Protein AF-A0A9J6E191-F1 (afdb_monomer)

Sequence (67 aa):
MKGLLRRLHKYPIDLKRAADSTSKIKSVSKYFDGAHSYDDICAKTGMSYKELDDILDKDPNVCVCWK

Nearest PDB structures (foldseek):
  8fw5-assembly1_C  TM=7.892E-01  e=3.234E-01  Homo sapiens
  3f59-assembly3_C  TM=1.868E-01  e=4.434E+00  Homo sapiens

Secondary structure (DSSP, 8-state):
-----PPP-EEEEETTTTS---SSGGGTGGGTBTTS-HHHHHHHH---HHHHHHHHHH-TTEEEEE-

Organism: Rhipicephalus microplus (NCBI:txid6941)

Solvent-accessible surface area (backbone atoms only — not comparable to full-atom values): 4251 Å² total; per-residue (Å²): 141,87,79,80,83,78,81,74,41,48,18,38,28,50,74,51,85,86,65,89,84,83,78,90,50,74,85,58,56,79,46,27,70,55,77,40,37,52,69,56,48,28,70,74,70,71,47,52,74,65,59,51,49,59,53,43,74,70,34,91,49,46,46,75,45,79,88

Foldseek 3Di:
DPDDPDDKFKAKAQQPVPDDDDDDCVVQVVRNHRPDTPVRSCVVVVDDPVVVVVVQVVDPRIDIDID

pLDDT: mean 78.35, std 12.91, range [48.31, 90.88]

InterPro domains:
  IPR056603 GATOR1 complex protein NPRL3, C-terminal HTH domain [PF24064] (27-58)

Mean predicted aligned error: 7.83 Å

Radius of gyration: 13.23 Å; Cα contacts (8 Å, |Δi|>4): 72; chains: 1; bounding box: 42×23×32 Å

Structure (mmCIF, N/CA/C/O backbone):
data_AF-A0A9J6E191-F1
#
_entry.id   AF-A0A9J6E191-F1
#
loop_
_atom_site.group_PDB
_atom_site.id
_atom_site.type_symbol
_atom_site.label_atom_id
_atom_site.label_alt_id
_atom_site.label_comp_id
_atom_site.label_asym_id
_atom_site.label_entity_id
_atom_site.label_seq_id
_atom_site.pdbx_PDB_ins_code
_atom_site.Cartn_x
_atom_site.Cartn_y
_atom_site.Cartn_z
_atom_site.occupancy
_atom_site.B_iso_or_equiv
_atom_site.auth_seq_id
_atom_site.auth_comp_id
_atom_site.auth_asym_id
_atom_site.auth_atom_id
_atom_site.pdbx_PDB_model_num
ATOM 1 N N . MET A 1 1 ? 25.229 -6.820 -21.911 1.00 48.31 1 MET A N 1
ATOM 2 C CA . MET A 1 1 ? 24.852 -5.974 -20.759 1.00 48.31 1 MET A CA 1
ATOM 3 C C . MET A 1 1 ? 24.250 -6.861 -19.675 1.00 48.31 1 MET A C 1
ATOM 5 O O . MET A 1 1 ? 23.091 -7.236 -19.783 1.00 48.31 1 MET A O 1
ATOM 9 N N . LYS A 1 2 ? 25.039 -7.288 -18.683 1.00 60.44 2 LYS A N 1
ATOM 10 C CA . LYS A 1 2 ? 24.538 -8.006 -17.501 1.00 60.44 2 LYS A CA 1
ATOM 11 C C . LYS A 1 2 ? 24.808 -7.110 -16.294 1.00 60.44 2 LYS A C 1
ATOM 13 O O . LYS A 1 2 ? 25.967 -6.805 -16.053 1.00 60.44 2 LYS A O 1
ATOM 18 N N . GLY A 1 3 ? 23.758 -6.681 -15.591 1.00 67.19 3 GLY A N 1
ATOM 19 C CA . GLY A 1 3 ? 23.905 -6.023 -14.287 1.00 67.19 3 GLY A CA 1
ATOM 20 C C . GLY A 1 3 ? 23.372 -4.596 -14.153 1.00 67.19 3 GLY A C 1
ATOM 21 O O . GLY A 1 3 ? 23.995 -3.812 -13.449 1.00 67.19 3 GLY A O 1
ATOM 22 N N . LEU A 1 4 ? 22.228 -4.238 -14.754 1.00 69.06 4 LEU A N 1
ATOM 23 C CA . LEU A 1 4 ? 21.459 -3.138 -14.158 1.00 69.06 4 LEU A CA 1
ATOM 24 C C . LEU A 1 4 ? 20.835 -3.661 -12.861 1.00 69.06 4 LEU A C 1
ATOM 26 O O . LEU A 1 4 ? 20.075 -4.633 -12.889 1.00 69.06 4 LEU A O 1
ATOM 30 N N . LEU A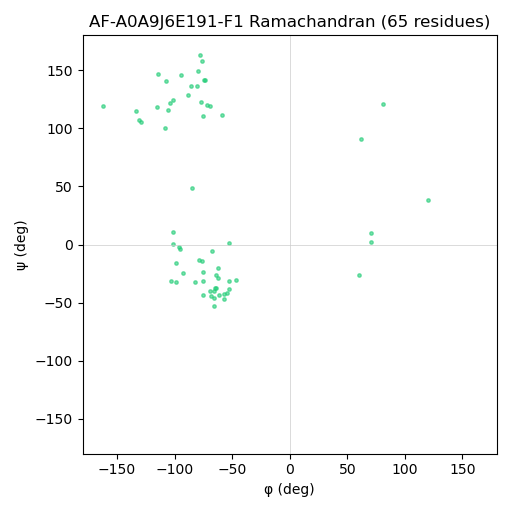 1 5 ? 21.179 -3.030 -11.740 1.00 74.19 5 LEU A N 1
ATOM 31 C CA . LEU A 1 5 ? 20.517 -3.254 -10.462 1.00 74.19 5 LEU A CA 1
ATOM 32 C C . LEU A 1 5 ? 19.032 -2.913 -10.649 1.00 74.19 5 LEU A C 1
ATOM 34 O O . LEU A 1 5 ? 18.687 -1.762 -10.914 1.00 74.19 5 LEU A O 1
ATOM 38 N N . ARG A 1 6 ? 18.153 -3.919 -10.597 1.00 72.88 6 ARG A N 1
ATOM 39 C CA . ARG A 1 6 ? 16.709 -3.689 -10.715 1.00 72.88 6 ARG A CA 1
ATOM 40 C C . ARG A 1 6 ? 16.207 -3.144 -9.383 1.00 72.88 6 ARG A C 1
ATOM 42 O O . ARG A 1 6 ? 16.392 -3.789 -8.354 1.00 72.88 6 ARG A O 1
ATOM 49 N N . ARG A 1 7 ? 15.593 -1.960 -9.404 1.00 81.50 7 ARG A N 1
ATOM 50 C CA . ARG A 1 7 ? 14.900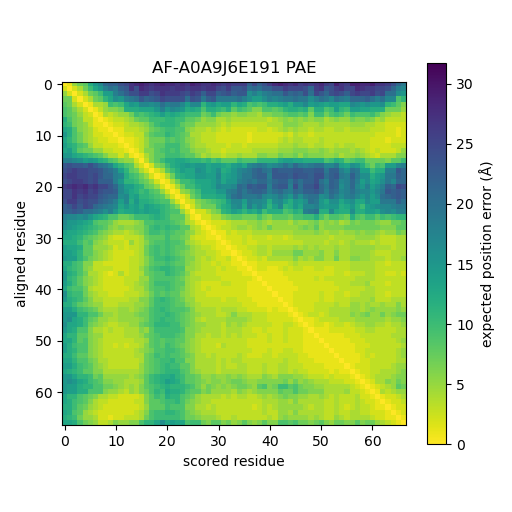 -1.404 -8.238 1.00 81.50 7 ARG A CA 1
ATOM 51 C C . ARG A 1 7 ? 13.650 -2.246 -7.989 1.00 81.50 7 ARG A C 1
ATOM 53 O O . ARG A 1 7 ? 12.810 -2.348 -8.874 1.00 81.50 7 ARG A O 1
ATOM 60 N N . LEU A 1 8 ? 13.572 -2.865 -6.814 1.00 84.44 8 LEU A N 1
ATOM 61 C CA . LEU A 1 8 ? 12.370 -3.552 -6.350 1.00 84.44 8 LEU A CA 1
ATOM 62 C C . LEU A 1 8 ? 11.395 -2.522 -5.790 1.00 84.44 8 LEU A C 1
ATOM 64 O O . LEU A 1 8 ? 11.799 -1.639 -5.027 1.00 84.44 8 LEU A O 1
ATOM 68 N N . HIS A 1 9 ? 10.122 -2.664 -6.134 1.00 87.94 9 HIS A N 1
ATOM 69 C CA . HIS A 1 9 ? 9.047 -1.849 -5.589 1.00 87.94 9 HIS A CA 1
ATOM 70 C C . HIS A 1 9 ? 8.095 -2.720 -4.763 1.00 87.94 9 HIS A C 1
ATOM 72 O O . HIS A 1 9 ? 7.879 -3.900 -5.045 1.00 87.94 9 HIS A O 1
ATOM 78 N N . LYS A 1 10 ? 7.539 -2.125 -3.706 1.00 90.25 10 LYS A N 1
ATOM 79 C CA . LYS A 1 10 ? 6.503 -2.739 -2.873 1.00 90.25 10 LYS A CA 1
ATOM 80 C C . LYS A 1 10 ? 5.132 -2.476 -3.499 1.00 90.25 10 LYS A C 1
ATOM 82 O O . LYS A 1 10 ? 4.857 -1.341 -3.890 1.00 90.25 10 LYS A O 1
ATOM 87 N N . TYR A 1 11 ? 4.276 -3.489 -3.535 1.00 89.75 11 TYR A N 1
ATOM 88 C CA . TYR A 1 11 ? 2.925 -3.442 -4.096 1.00 89.75 11 TYR A CA 1
ATOM 89 C C . TYR A 1 11 ? 1.933 -4.041 -3.094 1.00 89.75 11 TYR A C 1
ATOM 91 O O . TYR A 1 11 ? 1.947 -5.258 -2.897 1.00 89.75 11 TYR A O 1
ATOM 99 N N . PRO A 1 12 ? 1.097 -3.226 -2.435 1.00 87.94 12 PRO A N 1
ATOM 100 C CA . PRO A 1 12 ? 0.071 -3.723 -1.533 1.00 87.94 12 PRO A CA 1
ATOM 101 C C . PRO A 1 12 ? -1.094 -4.335 -2.321 1.00 87.94 12 PRO A C 1
ATOM 103 O O . PRO A 1 12 ? -1.507 -3.826 -3.367 1.00 87.94 12 PRO A O 1
ATOM 106 N N . ILE A 1 13 ? -1.632 -5.432 -1.801 1.00 86.19 13 ILE A N 1
ATOM 107 C CA . ILE A 1 13 ? -2.706 -6.231 -2.385 1.00 86.19 13 ILE A CA 1
ATOM 108 C C . ILE A 1 13 ? -3.721 -6.525 -1.289 1.00 86.19 13 ILE A C 1
ATOM 110 O O . ILE A 1 13 ? -3.414 -7.230 -0.329 1.00 86.19 13 ILE A O 1
ATOM 114 N N . ASP A 1 14 ? -4.931 -5.999 -1.434 1.00 85.44 14 ASP A N 1
ATOM 115 C CA . ASP A 1 14 ? -6.049 -6.333 -0.557 1.00 85.44 14 ASP A CA 1
ATOM 116 C C . ASP A 1 14 ? -6.583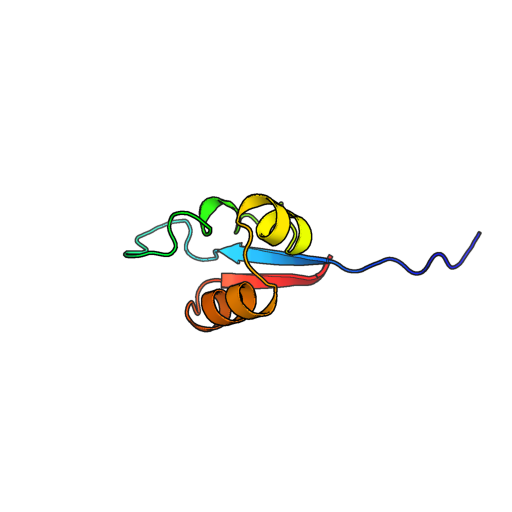 -7.731 -0.910 1.00 85.44 14 ASP A C 1
ATOM 118 O O . ASP A 1 14 ? -7.165 -7.952 -1.977 1.00 85.44 14 ASP A O 1
ATOM 122 N N . LEU A 1 15 ? -6.369 -8.688 -0.007 1.00 77.81 15 LEU A N 1
ATOM 123 C CA . LEU A 1 15 ? -6.796 -10.079 -0.154 1.00 77.81 15 LEU A CA 1
ATOM 124 C C . LEU A 1 15 ? -8.300 -10.261 0.093 1.00 77.81 15 LEU A C 1
ATOM 126 O O . LEU A 1 15 ? -8.854 -11.308 -0.245 1.00 77.81 15 LEU A O 1
ATOM 130 N N . LYS A 1 16 ? -8.976 -9.263 0.678 1.00 71.31 16 LYS A N 1
ATOM 131 C CA . LYS A 1 16 ? -10.376 -9.343 1.117 1.00 71.31 16 LYS A CA 1
ATOM 132 C C . LYS A 1 16 ? -11.380 -8.681 0.188 1.00 71.31 16 LYS A C 1
ATOM 134 O O . LYS A 1 16 ? -12.552 -8.593 0.553 1.00 71.31 16 LYS A O 1
ATOM 139 N N . ARG A 1 17 ? -10.977 -8.284 -1.023 1.00 60.75 17 ARG A N 1
ATOM 140 C CA . ARG A 1 17 ? -11.784 -7.525 -2.004 1.00 60.75 17 ARG A CA 1
ATOM 141 C C . ARG A 1 17 ? -13.173 -8.112 -2.366 1.00 60.75 17 ARG A C 1
ATOM 143 O O . ARG A 1 17 ? -13.870 -7.522 -3.184 1.00 60.75 17 ARG A O 1
ATOM 150 N N . ALA A 1 18 ? -13.599 -9.233 -1.779 1.00 50.75 18 ALA A N 1
ATOM 151 C CA . ALA A 1 18 ? -14.921 -9.829 -1.941 1.00 50.75 18 ALA A CA 1
ATOM 152 C C . ALA A 1 18 ? -15.983 -9.416 -0.897 1.00 50.75 18 ALA A C 1
ATOM 154 O O . ALA A 1 18 ? -17.160 -9.492 -1.233 1.00 50.75 18 ALA A O 1
ATOM 155 N N . ALA A 1 19 ? -15.647 -8.989 0.327 1.00 49.69 19 ALA A N 1
ATOM 156 C CA . ALA A 1 19 ? -16.687 -8.665 1.314 1.00 49.69 19 ALA A CA 1
ATOM 157 C C . ALA A 1 19 ? -16.170 -7.792 2.468 1.00 49.69 19 ALA A C 1
ATOM 159 O O . ALA A 1 19 ? -15.306 -8.206 3.235 1.00 49.69 19 ALA A O 1
ATOM 160 N N . ASP A 1 20 ? -16.761 -6.605 2.599 1.00 55.12 20 ASP A N 1
ATOM 161 C CA . ASP A 1 20 ? -16.879 -5.852 3.851 1.00 55.12 20 ASP A CA 1
ATOM 162 C C . ASP A 1 20 ? -15.581 -5.402 4.545 1.00 55.12 20 ASP A C 1
ATOM 164 O O . ASP A 1 20 ? -15.069 -6.045 5.462 1.00 55.12 20 ASP A O 1
ATOM 168 N N . SER A 1 21 ? -15.109 -4.196 4.218 1.00 50.75 21 SER A N 1
ATOM 169 C CA . SER A 1 21 ? -14.172 -3.472 5.086 1.00 50.75 21 SER A CA 1
ATOM 170 C C . SER A 1 21 ? -14.634 -2.036 5.362 1.00 50.75 21 SER A C 1
ATOM 172 O O . SER A 1 21 ? -14.625 -1.117 4.537 1.00 50.75 21 SER A O 1
ATOM 174 N N . THR A 1 22 ? -15.124 -1.883 6.589 1.00 49.72 22 THR A N 1
ATOM 175 C CA . THR A 1 22 ? -15.625 -0.670 7.228 1.00 49.72 22 THR A CA 1
ATOM 176 C C . THR A 1 22 ? -14.458 0.258 7.599 1.00 49.72 22 THR A C 1
ATOM 178 O O . THR A 1 22 ? -13.445 -0.188 8.122 1.00 49.72 22 THR A O 1
ATOM 181 N N . SER A 1 23 ? -14.673 1.569 7.434 1.00 51.53 23 SER A N 1
ATOM 182 C CA . SER A 1 23 ? -13.974 2.665 8.140 1.00 51.53 23 SER A CA 1
ATOM 183 C C . SER A 1 23 ? -12.579 3.108 7.650 1.00 51.53 23 SER A C 1
ATOM 185 O O . SER A 1 23 ? -11.599 2.383 7.693 1.00 51.53 23 SER A O 1
ATOM 187 N N . LYS A 1 24 ? -12.490 4.398 7.283 1.00 51.34 24 LYS A N 1
ATOM 188 C CA . LYS A 1 24 ? -1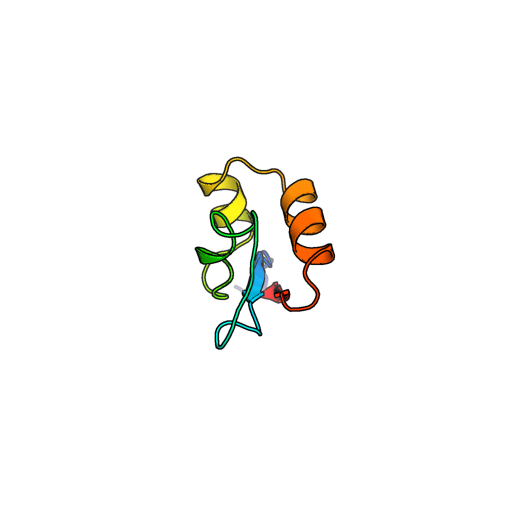1.296 5.260 7.080 1.00 51.34 24 LYS A CA 1
ATOM 189 C C . LYS A 1 24 ? -10.240 4.881 6.023 1.00 51.34 24 LYS A C 1
ATOM 191 O O . LYS A 1 24 ? -9.649 5.806 5.477 1.00 51.34 24 LYS A O 1
ATOM 196 N N . I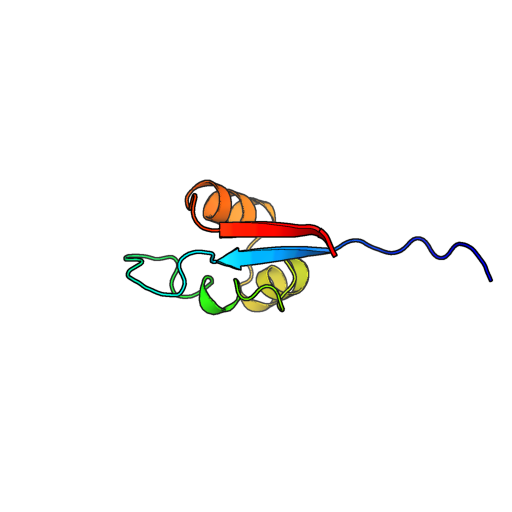LE A 1 25 ? -10.053 3.615 5.650 1.00 56.06 25 ILE A N 1
ATOM 197 C CA . ILE A 1 25 ? -9.041 3.205 4.642 1.00 56.06 25 ILE A CA 1
ATOM 198 C C . ILE A 1 25 ? -9.519 3.474 3.197 1.00 56.06 25 ILE A C 1
ATOM 200 O O . ILE A 1 25 ? -8.715 3.539 2.273 1.00 56.06 25 ILE A O 1
ATOM 204 N N . LYS A 1 26 ? -10.817 3.752 2.992 1.00 60.25 26 LYS A N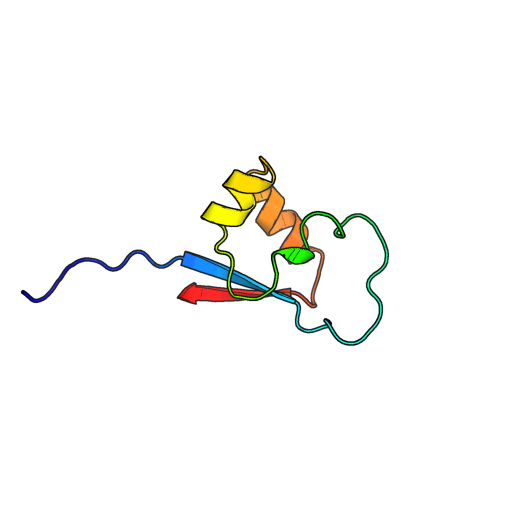 1
ATOM 205 C CA . LYS A 1 26 ? -11.474 3.888 1.671 1.00 60.25 26 LYS A CA 1
ATOM 206 C C . LYS A 1 26 ? -10.744 4.759 0.635 1.00 60.25 26 LYS A C 1
ATOM 208 O O . LYS A 1 26 ? -10.894 4.516 -0.560 1.00 60.25 26 LYS A O 1
ATOM 213 N N . SER A 1 27 ? -9.998 5.785 1.049 1.00 67.75 27 SER A N 1
ATOM 214 C CA . SER A 1 27 ? -9.271 6.654 0.113 1.00 67.75 27 SER A CA 1
ATOM 215 C C . SER A 1 27 ? -8.016 5.999 -0.472 1.00 67.75 27 SER A C 1
ATOM 217 O O . SER A 1 27 ? -7.688 6.285 -1.625 1.00 67.75 27 SER A O 1
ATOM 219 N N . VAL A 1 28 ? -7.350 5.122 0.287 1.00 75.56 28 VAL A N 1
ATOM 220 C CA . VAL A 1 28 ? -6.086 4.456 -0.077 1.00 75.56 28 VAL A CA 1
ATOM 221 C C . VAL A 1 28 ? -6.296 3.007 -0.517 1.00 75.56 28 VAL A C 1
ATOM 223 O O . VAL A 1 28 ? -5.595 2.558 -1.418 1.00 75.56 28 VAL A O 1
ATOM 226 N N . SER A 1 29 ? -7.311 2.313 0.022 1.00 75.12 29 SER A N 1
ATOM 227 C CA . SER A 1 29 ? -7.637 0.912 -0.311 1.00 75.12 29 SER A CA 1
ATOM 228 C C . SER A 1 29 ? -7.803 0.674 -1.809 1.00 75.12 29 SER A C 1
ATOM 230 O O . SER A 1 29 ? -7.500 -0.398 -2.316 1.00 75.12 29 SER A O 1
ATOM 232 N N . LYS A 1 30 ? -8.275 1.689 -2.544 1.00 80.12 30 LYS A N 1
ATOM 233 C CA . LYS A 1 30 ? -8.464 1.614 -4.000 1.00 80.12 30 LYS A CA 1
ATOM 234 C C . LYS A 1 30 ? -7.165 1.374 -4.775 1.00 80.12 30 LYS A C 1
ATOM 236 O O . LYS A 1 30 ? -7.236 0.951 -5.922 1.00 80.12 30 LYS A O 1
ATOM 241 N N . TYR A 1 31 ? -6.017 1.661 -4.164 1.00 82.56 31 TYR A N 1
ATOM 242 C CA . TYR A 1 31 ? -4.698 1.426 -4.739 1.00 82.56 31 TYR A CA 1
ATOM 243 C C . TYR A 1 31 ? -4.079 0.096 -4.283 1.00 82.56 31 TYR A C 1
ATOM 245 O O . TYR A 1 31 ? -2.997 -0.250 -4.736 1.00 82.56 31 TYR A O 1
ATOM 253 N N . PHE A 1 32 ? -4.737 -0.670 -3.405 1.00 85.00 32 PHE A N 1
ATOM 254 C CA . PHE A 1 32 ? -4.257 -1.984 -2.956 1.00 85.00 32 PHE A CA 1
ATOM 255 C C . PHE A 1 32 ? -4.684 -3.079 -3.941 1.00 85.00 32 PHE A C 1
ATOM 257 O O . PHE A 1 32 ? -5.278 -4.092 -3.580 1.00 85.00 32 PHE A O 1
ATOM 264 N N . ASP A 1 33 ? -4.440 -2.833 -5.224 1.00 83.69 33 ASP A N 1
ATOM 265 C CA . ASP A 1 33 ? -4.806 -3.710 -6.335 1.00 83.69 33 ASP A CA 1
ATOM 266 C C . ASP A 1 33 ? -3.620 -4.531 -6.863 1.00 83.69 33 ASP A C 1
ATOM 268 O O . ASP A 1 33 ? -3.777 -5.290 -7.818 1.00 83.69 33 ASP A O 1
ATOM 272 N N . GLY A 1 34 ? -2.432 -4.378 -6.265 1.00 84.50 34 GLY A N 1
ATOM 273 C CA . GLY A 1 34 ? -1.189 -4.982 -6.747 1.00 84.50 34 GLY A CA 1
ATOM 274 C C . GLY A 1 34 ? -0.643 -4.378 -8.044 1.00 84.50 34 GLY A C 1
ATOM 275 O O . GLY A 1 34 ? 0.378 -4.851 -8.547 1.00 84.50 34 GLY A O 1
ATOM 276 N N . ALA A 1 35 ? -1.292 -3.344 -8.589 1.00 86.00 35 ALA A N 1
ATOM 277 C CA . ALA A 1 35 ? -0.824 -2.601 -9.755 1.00 86.00 35 ALA A CA 1
ATOM 278 C C . ALA A 1 35 ? -0.123 -1.297 -9.353 1.00 86.00 35 ALA A C 1
ATOM 280 O O . ALA A 1 35 ? 0.824 -0.885 -10.024 1.00 86.00 35 ALA A O 1
ATOM 281 N N . HIS A 1 36 ? -0.552 -0.669 -8.256 1.00 89.38 36 HIS A N 1
ATOM 282 C CA . HIS A 1 36 ? 0.064 0.553 -7.746 1.00 89.38 36 HIS A CA 1
ATOM 283 C C . HIS A 1 36 ? 1.219 0.241 -6.795 1.00 89.38 36 HIS A C 1
ATOM 285 O O . HIS A 1 36 ? 1.069 -0.524 -5.840 1.00 89.38 36 HIS A O 1
ATOM 291 N N . SER A 1 37 ? 2.376 0.851 -7.051 1.00 90.88 37 SER A N 1
ATOM 292 C CA . SER A 1 37 ? 3.523 0.746 -6.151 1.00 90.88 37 SER A CA 1
ATOM 293 C C . SER A 1 37 ? 3.354 1.655 -4.930 1.00 90.88 37 SER A C 1
ATOM 295 O O . SER A 1 37 ? 2.575 2.608 -4.951 1.00 90.88 37 SER A O 1
ATOM 297 N N . TYR A 1 38 ? 4.130 1.417 -3.873 1.00 90.31 38 TYR A N 1
ATOM 298 C CA . TYR A 1 38 ? 4.211 2.342 -2.737 1.00 90.31 38 TYR A CA 1
ATOM 299 C C . TYR A 1 38 ? 4.572 3.768 -3.173 1.00 90.31 38 TYR A C 1
ATOM 301 O O . TYR A 1 38 ? 3.965 4.713 -2.682 1.00 90.31 38 TYR A O 1
ATOM 309 N N . ASP A 1 39 ? 5.518 3.923 -4.109 1.00 89.38 39 ASP A N 1
ATOM 310 C CA . ASP A 1 39 ? 5.904 5.232 -4.652 1.00 89.38 39 ASP A CA 1
ATOM 311 C C . ASP A 1 39 ? 4.682 5.951 -5.259 1.00 89.38 39 ASP A C 1
ATOM 313 O O . ASP A 1 39 ? 4.432 7.116 -4.947 1.00 89.38 39 ASP A O 1
ATOM 317 N N . ASP A 1 40 ? 3.876 5.247 -6.064 1.00 90.38 40 AS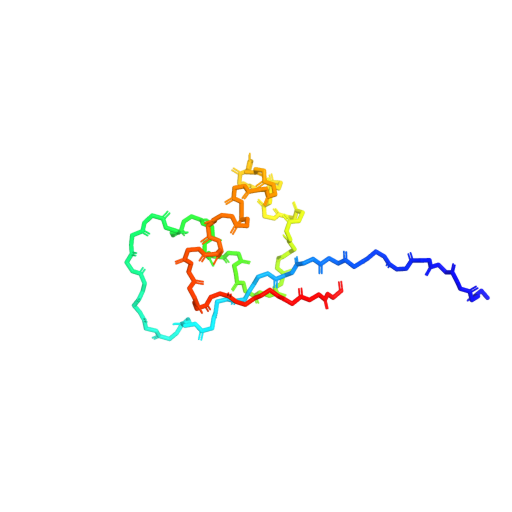P A N 1
ATOM 318 C CA . ASP A 1 40 ? 2.667 5.806 -6.690 1.00 90.38 40 ASP A CA 1
ATOM 319 C C . ASP A 1 40 ? 1.597 6.180 -5.664 1.00 90.38 40 ASP A C 1
ATOM 321 O O . ASP A 1 40 ? 0.917 7.200 -5.805 1.00 90.38 40 ASP A O 1
ATOM 325 N N . ILE A 1 41 ? 1.425 5.344 -4.639 1.00 89.25 41 ILE A N 1
ATOM 326 C CA . ILE A 1 41 ? 0.448 5.576 -3.576 1.00 89.25 41 ILE A CA 1
ATOM 327 C C . ILE A 1 41 ? 0.850 6.819 -2.794 1.00 89.25 41 ILE A C 1
ATOM 329 O O . ILE A 1 41 ? 0.047 7.745 -2.709 1.00 89.25 41 ILE A O 1
ATOM 333 N N . CYS A 1 42 ? 2.095 6.881 -2.316 1.00 89.00 42 CYS A N 1
ATOM 334 C CA . CYS A 1 42 ? 2.640 8.033 -1.601 1.00 89.00 42 CYS A CA 1
ATOM 335 C C . CYS A 1 42 ? 2.545 9.315 -2.443 1.00 89.00 42 CYS A C 1
ATOM 337 O O . CYS A 1 42 ? 2.125 10.354 -1.935 1.00 89.00 42 CYS A O 1
ATOM 339 N N . ALA A 1 43 ? 2.850 9.247 -3.744 1.00 89.75 43 ALA A N 1
ATOM 340 C CA . ALA A 1 43 ? 2.739 10.394 -4.645 1.00 89.75 43 ALA A CA 1
ATOM 341 C C . ALA A 1 43 ? 1.289 10.881 -4.824 1.00 89.75 43 ALA A C 1
ATOM 343 O O . ALA A 1 43 ? 1.051 12.085 -4.909 1.00 89.75 43 ALA A O 1
ATOM 344 N N . LYS A 1 44 ? 0.308 9.969 -4.874 1.00 88.06 44 LYS A N 1
ATOM 345 C CA . LYS A 1 44 ? -1.114 10.316 -5.057 1.00 88.06 44 LYS A CA 1
ATOM 346 C C . LYS A 1 44 ? -1.813 10.732 -3.765 1.00 88.06 44 LYS A C 1
ATOM 348 O O . LYS A 1 44 ? -2.767 11.505 -3.822 1.00 88.06 44 LYS A O 1
ATOM 353 N N . THR A 1 45 ? -1.419 10.173 -2.626 1.00 84.81 45 THR A N 1
ATOM 354 C CA . THR A 1 45 ? -2.090 10.403 -1.336 1.00 84.81 45 THR A CA 1
ATOM 355 C C . THR A 1 45 ? -1.377 11.445 -0.488 1.00 84.81 45 THR A C 1
ATOM 357 O O . THR A 1 45 ? -1.979 11.954 0.454 1.00 84.81 45 THR A O 1
ATOM 360 N N . GLY A 1 46 ? -0.123 11.772 -0.819 1.00 86.56 46 GLY A N 1
ATOM 361 C CA . GLY A 1 46 ? 0.733 12.661 -0.033 1.00 86.56 46 GLY A CA 1
ATOM 362 C C . GLY A 1 46 ? 1.202 12.044 1.286 1.00 86.56 46 GLY A C 1
ATOM 363 O O . GLY A 1 46 ? 1.749 12.758 2.121 1.00 86.56 46 GLY A O 1
ATOM 364 N N . MET A 1 47 ? 0.969 10.744 1.492 1.00 85.62 47 MET A N 1
ATOM 365 C CA . MET A 1 47 ? 1.384 10.026 2.695 1.00 85.62 47 MET A CA 1
ATOM 366 C C . MET A 1 47 ? 2.859 9.652 2.620 1.00 85.62 47 MET A C 1
ATOM 368 O O . MET A 1 47 ? 3.406 9.381 1.548 1.00 85.62 47 MET A O 1
ATOM 372 N N . SER A 1 48 ? 3.497 9.589 3.782 1.00 88.44 48 SER A N 1
ATOM 373 C CA . SER A 1 48 ? 4.830 9.017 3.899 1.00 88.44 48 SER A CA 1
ATOM 374 C C . SER A 1 48 ? 4.790 7.487 3.840 1.00 88.44 48 SER A C 1
ATOM 376 O O . SER A 1 48 ? 3.800 6.842 4.185 1.00 88.44 48 SER A O 1
ATOM 378 N N . TYR A 1 49 ? 5.924 6.891 3.474 1.00 88.50 49 TYR A N 1
ATOM 379 C CA . TYR A 1 49 ? 6.121 5.440 3.499 1.00 88.50 49 TYR A CA 1
ATOM 380 C C . TYR A 1 49 ? 5.783 4.808 4.855 1.00 88.50 49 TYR A C 1
ATOM 382 O O . TYR A 1 49 ? 5.217 3.721 4.901 1.00 88.50 49 TYR A O 1
ATOM 390 N N . LYS A 1 50 ? 6.119 5.500 5.950 1.00 89.06 50 LYS A N 1
ATOM 391 C CA . LYS A 1 50 ? 5.863 5.028 7.312 1.00 89.06 50 LYS A CA 1
ATOM 392 C C . LYS A 1 50 ? 4.371 5.004 7.626 1.00 89.06 50 LYS A C 1
ATOM 394 O O . LYS A 1 50 ? 3.894 4.024 8.171 1.00 89.06 50 LYS A O 1
ATOM 399 N N . GLU A 1 51 ? 3.642 6.055 7.259 1.00 87.19 51 GLU A N 1
ATOM 400 C CA . GLU A 1 51 ? 2.188 6.095 7.454 1.00 87.19 51 GLU A CA 1
ATOM 401 C C . GLU A 1 51 ? 1.485 5.016 6.634 1.00 87.19 51 GLU A C 1
ATOM 403 O O . GLU A 1 51 ? 0.520 4.420 7.107 1.00 87.19 51 GLU A O 1
ATOM 408 N N . LEU A 1 52 ? 1.978 4.746 5.422 1.00 86.25 52 LEU A N 1
ATOM 409 C CA . LEU A 1 52 ? 1.451 3.676 4.588 1.00 86.25 52 LEU A CA 1
ATOM 410 C C . LEU A 1 52 ? 1.703 2.297 5.218 1.00 86.25 52 LEU A C 1
ATOM 412 O O . LEU A 1 52 ? 0.760 1.517 5.313 1.00 86.25 52 LEU A O 1
ATOM 416 N N . ASP A 1 53 ? 2.918 2.023 5.707 1.00 87.88 53 ASP A N 1
ATOM 417 C CA . ASP A 1 53 ? 3.216 0.786 6.447 1.00 87.88 53 ASP A CA 1
ATOM 418 C C . ASP A 1 53 ? 2.362 0.684 7.731 1.00 87.88 53 ASP A C 1
ATOM 420 O O . ASP A 1 53 ? 1.737 -0.345 7.951 1.00 87.88 53 ASP A O 1
ATOM 424 N N . ASP A 1 54 ? 2.200 1.760 8.513 1.00 87.69 54 ASP A N 1
ATOM 425 C CA . ASP A 1 54 ? 1.361 1.762 9.726 1.00 87.69 54 ASP A CA 1
ATOM 426 C C . ASP A 1 54 ? -0.133 1.489 9.426 1.00 87.69 54 ASP A C 1
ATOM 428 O O . ASP A 1 54 ? -0.869 1.005 10.291 1.00 87.69 54 ASP A O 1
ATOM 432 N N . ILE A 1 55 ? -0.627 1.855 8.235 1.00 83.62 55 ILE A N 1
ATOM 433 C CA . ILE A 1 55 ? -1.995 1.546 7.781 1.00 83.62 55 ILE A CA 1
ATOM 434 C C . ILE A 1 55 ? -2.098 0.078 7.371 1.00 83.62 55 ILE A C 1
ATOM 436 O O . ILE A 1 55 ? -3.084 -0.576 7.708 1.00 83.62 55 ILE A O 1
ATOM 440 N N . LEU A 1 56 ? -1.097 -0.424 6.650 1.00 82.56 56 LEU A N 1
ATOM 441 C CA . LEU A 1 56 ? -1.059 -1.798 6.162 1.00 82.56 56 LEU A CA 1
ATOM 442 C C . LEU A 1 56 ? -0.873 -2.794 7.312 1.00 82.56 56 LEU A C 1
ATOM 444 O O . LEU A 1 56 ? -1.591 -3.783 7.364 1.00 82.56 56 LEU A O 1
ATOM 448 N N . ASP A 1 57 ? -0.029 -2.484 8.296 1.00 84.06 57 ASP A N 1
ATOM 449 C CA . ASP A 1 57 ? 0.171 -3.302 9.501 1.00 84.06 57 ASP A CA 1
ATOM 450 C C . ASP A 1 57 ? -1.091 -3.390 10.373 1.00 84.06 57 ASP A C 1
ATOM 452 O O . ASP A 1 57 ? -1.292 -4.363 11.102 1.00 84.06 57 ASP A O 1
ATOM 456 N N . LYS A 1 58 ? -1.973 -2.383 10.306 1.00 83.00 58 LYS A N 1
ATOM 457 C CA . LYS A 1 58 ? -3.278 -2.419 10.984 1.00 83.00 58 LYS A CA 1
ATOM 458 C C . LYS A 1 58 ? -4.283 -3.324 10.281 1.00 83.00 58 LYS A C 1
ATOM 460 O O . LYS A 1 58 ? -5.234 -3.756 10.936 1.00 83.00 58 LYS A O 1
ATOM 465 N N . ASP A 1 59 ? -4.115 -3.577 8.984 1.00 76.25 59 ASP A N 1
ATOM 466 C CA . ASP A 1 59 ? -5.036 -4.390 8.200 1.00 76.25 59 ASP A CA 1
ATOM 467 C C . ASP A 1 59 ? -4.410 -5.752 7.854 1.00 76.25 59 ASP A C 1
ATOM 469 O O . ASP A 1 59 ? -3.661 -5.875 6.884 1.00 76.25 59 ASP A O 1
ATOM 473 N N . PRO A 1 60 ? -4.757 -6.825 8.591 1.00 76.62 60 PRO A N 1
ATOM 474 C CA . PRO A 1 60 ? -4.185 -8.151 8.361 1.00 76.62 60 PRO A CA 1
ATOM 475 C C . PRO A 1 60 ? -4.602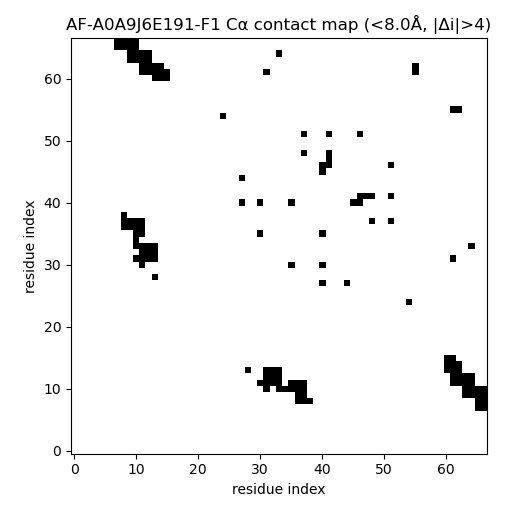 -8.765 7.016 1.00 76.62 60 PRO A C 1
ATOM 477 O O . PRO A 1 60 ? -4.145 -9.854 6.673 1.00 76.62 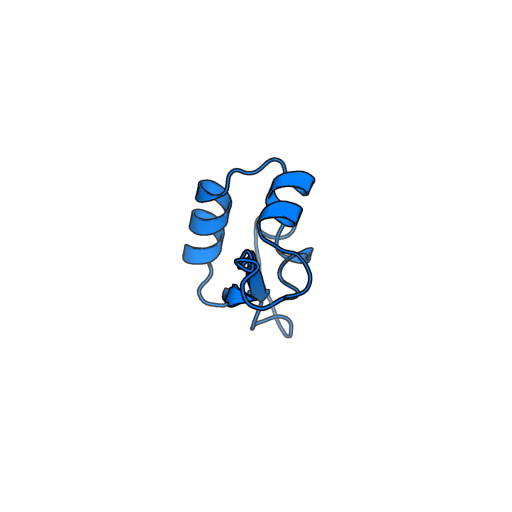60 PRO A O 1
ATOM 480 N N . ASN A 1 61 ? -5.496 -8.114 6.267 1.00 78.88 61 ASN A N 1
ATOM 481 C CA . ASN A 1 61 ? -5.971 -8.597 4.977 1.00 78.88 61 ASN A CA 1
ATOM 482 C C . ASN A 1 61 ? -5.192 -8.002 3.802 1.00 78.88 61 ASN A C 1
ATOM 484 O O . ASN A 1 61 ? -5.446 -8.396 2.665 1.00 78.88 61 ASN A O 1
ATOM 488 N N . VAL A 1 62 ? -4.256 -7.079 4.043 1.00 82.69 62 VAL A N 1
ATOM 489 C CA . VAL A 1 62 ? -3.433 -6.504 2.979 1.00 82.69 62 VAL A CA 1
ATOM 490 C C . VAL A 1 62 ? -2.052 -7.152 2.985 1.00 82.69 62 VAL A C 1
ATOM 492 O O . VAL A 1 62 ? -1.345 -7.163 3.987 1.00 82.69 62 VAL A O 1
ATOM 495 N N . CYS A 1 63 ? -1.657 -7.708 1.844 1.00 84.88 63 CYS A N 1
ATOM 496 C CA . CYS A 1 63 ? -0.353 -8.327 1.642 1.00 84.88 63 CYS A CA 1
ATOM 497 C C . CYS A 1 63 ? 0.524 -7.439 0.759 1.00 84.88 63 CYS A C 1
ATOM 499 O O . CYS A 1 63 ? 0.044 -6.870 -0.215 1.00 84.88 63 CYS A O 1
ATOM 501 N N . VAL A 1 64 ? 1.818 -7.335 1.060 1.00 88.06 64 VAL A N 1
ATOM 502 C CA . VAL A 1 64 ? 2.763 -6.539 0.267 1.00 88.06 64 VAL A CA 1
ATOM 503 C C . VAL A 1 64 ? 3.658 -7.460 -0.553 1.00 88.06 64 VAL A C 1
ATOM 505 O O . VAL A 1 64 ? 4.469 -8.211 -0.010 1.00 88.06 64 VAL A O 1
ATOM 508 N N . CYS A 1 65 ? 3.542 -7.378 -1.875 1.00 87.94 65 CYS A N 1
ATOM 509 C CA . CYS A 1 65 ? 4.406 -8.091 -2.806 1.00 87.94 65 CYS A CA 1
ATOM 510 C C . CYS A 1 65 ? 5.577 -7.215 -3.255 1.00 87.94 65 CYS A C 1
ATOM 512 O O . CYS A 1 65 ? 5.439 -6.007 -3.430 1.00 87.94 65 CYS A O 1
ATOM 514 N N . TRP A 1 66 ? 6.729 -7.840 -3.481 1.00 88.06 66 TRP A N 1
ATOM 515 C CA . TRP A 1 66 ? 7.919 -7.181 -4.012 1.00 88.06 66 TRP A CA 1
ATOM 516 C C . TRP A 1 66 ? 8.066 -7.574 -5.475 1.00 88.06 66 TRP A C 1
ATOM 518 O O . TRP A 1 66 ? 8.130 -8.767 -5.785 1.00 88.06 66 TRP A O 1
ATOM 528 N N . LYS A 1 67 ? 8.080 -6.588 -6.366 1.00 83.25 67 LYS A N 1
ATOM 529 C CA . LYS A 1 67 ? 8.152 -6.799 -7.813 1.00 83.25 67 LYS A CA 1
ATOM 530 C C . LYS A 1 67 ? 9.153 -5.849 -8.456 1.00 83.25 67 LYS A C 1
ATOM 532 O O . LYS A 1 67 ? 9.331 -4.727 -7.929 1.00 83.25 67 LYS A O 1
#